Protein AF-A0A9P6QVS9-F1 (afdb_monomer_lite)

pLDDT: mean 93.88, std 11.65, range [39.88, 98.5]

Organism: NCBI:txid64522

Radius of gyration: 14.61 Å; chains: 1; bounding box: 27×33×33 Å

Structure (mmCIF, N/CA/C/O backbone):
data_AF-A0A9P6QVS9-F1
#
_entry.id   AF-A0A9P6QVS9-F1
#
loop_
_atom_site.group_PDB
_atom_site.id
_atom_site.type_symbol
_atom_site.label_atom_id
_atom_site.label_alt_id
_atom_site.label_comp_id
_atom_site.label_asym_id
_atom_site.label_entity_id
_atom_site.label_seq_id
_atom_site.pdbx_PDB_ins_code
_atom_site.Cartn_x
_atom_site.Cartn_y
_atom_site.Cartn_z
_atom_site.occupancy
_atom_site.B_iso_or_equiv
_atom_site.auth_seq_id
_atom_site.auth_comp_id
_atom_site.auth_asym_id
_atom_site.auth_atom_id
_atom_site.pdbx_PDB_model_num
ATOM 1 N N . GLY A 1 1 ? 2.990 -3.691 -5.166 1.00 95.31 1 GLY A N 1
ATOM 2 C CA . GLY A 1 1 ? 4.055 -3.983 -4.182 1.00 95.31 1 GLY A CA 1
ATOM 3 C C . GLY A 1 1 ? 5.361 -3.342 -4.615 1.00 95.31 1 GLY A C 1
ATOM 4 O O . GLY A 1 1 ? 5.322 -2.384 -5.376 1.00 95.31 1 GLY A O 1
ATOM 5 N N . THR A 1 2 ? 6.515 -3.823 -4.143 1.00 97.88 2 THR A N 1
ATOM 6 C CA . THR A 1 2 ? 7.834 -3.252 -4.508 1.00 97.88 2 THR A CA 1
ATOM 7 C C . THR A 1 2 ? 8.251 -3.569 -5.948 1.00 97.88 2 THR A C 1
ATOM 9 O O . THR A 1 2 ? 9.066 -2.848 -6.517 1.00 97.88 2 THR A O 1
ATOM 12 N N . GLY A 1 3 ? 7.661 -4.605 -6.557 1.00 97.88 3 GLY A N 1
ATOM 13 C CA . GLY A 1 3 ? 7.830 -4.962 -7.971 1.00 97.88 3 GLY A CA 1
ATOM 14 C C . GLY A 1 3 ? 6.891 -4.212 -8.921 1.00 97.88 3 GLY A C 1
ATOM 15 O O . GLY A 1 3 ? 6.823 -4.535 -10.105 1.00 97.88 3 GLY A O 1
ATOM 16 N N . ASP A 1 4 ? 6.130 -3.237 -8.422 1.00 98.12 4 ASP A N 1
ATOM 17 C CA . ASP A 1 4 ? 5.208 -2.451 -9.233 1.00 98.12 4 ASP A CA 1
ATOM 18 C C . ASP A 1 4 ? 5.970 -1.474 -10.140 1.00 98.12 4 ASP A C 1
ATOM 20 O O . ASP A 1 4 ? 6.693 -0.589 -9.677 1.00 98.12 4 ASP A O 1
ATOM 24 N N . ARG A 1 5 ? 5.779 -1.612 -11.457 1.00 97.31 5 ARG A N 1
ATOM 25 C CA . ARG A 1 5 ? 6.417 -0.754 -12.467 1.00 97.31 5 ARG A CA 1
ATOM 26 C C . ARG A 1 5 ? 6.046 0.727 -12.343 1.00 97.31 5 ARG A C 1
ATOM 28 O O . ARG A 1 5 ? 6.769 1.563 -12.865 1.00 97.31 5 ARG A O 1
ATOM 35 N N . PHE A 1 6 ? 4.935 1.043 -11.684 1.00 97.56 6 PHE A N 1
ATOM 36 C CA . PHE A 1 6 ? 4.438 2.405 -11.503 1.00 97.56 6 PHE A CA 1
ATOM 37 C C . PHE A 1 6 ? 4.914 3.045 -10.193 1.00 97.56 6 PHE A C 1
ATOM 39 O O . PHE A 1 6 ? 4.672 4.232 -9.966 1.00 97.56 6 PHE A O 1
ATOM 46 N N . LEU A 1 7 ? 5.597 2.284 -9.326 1.00 96.38 7 LEU A N 1
ATOM 47 C CA . LEU A 1 7 ? 5.961 2.711 -7.973 1.00 96.38 7 LEU A CA 1
ATOM 48 C C . LEU A 1 7 ? 6.763 4.013 -7.941 1.00 96.38 7 LEU A C 1
ATOM 50 O O . LEU A 1 7 ? 6.506 4.863 -7.094 1.00 96.38 7 LEU A O 1
ATOM 54 N N . LYS A 1 8 ? 7.721 4.164 -8.859 1.00 93.31 8 LYS A N 1
ATOM 55 C CA . LYS A 1 8 ? 8.623 5.322 -8.890 1.00 93.31 8 LYS A CA 1
ATOM 56 C C . LYS A 1 8 ? 8.004 6.549 -9.550 1.00 93.31 8 LYS A C 1
ATOM 58 O O . LYS A 1 8 ? 8.218 7.652 -9.067 1.00 93.31 8 LYS A O 1
ATOM 63 N N . ASP A 1 9 ? 7.243 6.346 -10.622 1.00 95.56 9 ASP A N 1
ATOM 64 C CA . ASP A 1 9 ? 6.871 7.439 -11.526 1.00 95.56 9 ASP A CA 1
ATOM 65 C C . ASP A 1 9 ? 5.418 7.906 -11.357 1.00 95.56 9 ASP A C 1
ATOM 67 O O . ASP A 1 9 ? 5.064 8.979 -11.841 1.00 95.56 9 ASP A O 1
ATOM 71 N N . ASN A 1 10 ? 4.552 7.112 -10.709 1.00 97.75 10 ASN A N 1
ATOM 72 C CA . ASN A 1 10 ? 3.113 7.400 -10.668 1.00 97.75 10 ASN A CA 1
ATOM 73 C C . ASN A 1 10 ? 2.433 7.179 -9.313 1.00 97.75 10 ASN A C 1
ATOM 75 O O . ASN A 1 10 ? 1.383 7.771 -9.082 1.00 97.75 10 ASN A O 1
ATOM 79 N N . LEU A 1 11 ? 2.953 6.311 -8.438 1.00 97.00 11 LEU A N 1
ATOM 80 C CA . LEU A 1 11 ? 2.230 5.955 -7.208 1.00 97.00 11 LEU A CA 1
ATOM 81 C C . LEU A 1 11 ? 2.373 6.976 -6.074 1.00 97.00 11 LEU A C 1
ATOM 83 O O . LEU A 1 11 ? 1.537 6.966 -5.174 1.00 97.00 11 LEU A O 1
ATOM 87 N N . HIS A 1 12 ? 3.415 7.817 -6.084 1.00 96.94 12 HIS A N 1
ATOM 88 C CA . HIS A 1 12 ? 3.648 8.847 -5.056 1.00 96.94 12 HIS A CA 1
ATOM 89 C C . HIS A 1 12 ? 3.596 8.312 -3.610 1.00 96.94 12 HIS A C 1
ATOM 91 O O . HIS A 1 12 ? 3.225 9.010 -2.669 1.00 96.94 12 HIS A O 1
ATOM 97 N N . THR A 1 13 ? 3.952 7.037 -3.408 1.00 96.94 13 THR A N 1
ATOM 98 C CA . THR A 1 13 ? 3.839 6.388 -2.092 1.00 96.94 13 THR A CA 1
ATOM 99 C C . THR A 1 13 ? 4.820 6.980 -1.080 1.00 96.94 13 THR A C 1
ATOM 101 O O . THR A 1 13 ? 4.490 7.068 0.097 1.00 96.94 13 THR A O 1
ATOM 104 N N . ALA A 1 14 ? 6.001 7.418 -1.531 1.00 96.06 14 ALA A N 1
ATOM 105 C CA . ALA A 1 14 ? 6.969 8.113 -0.683 1.00 96.06 14 ALA A CA 1
ATOM 106 C C . ALA A 1 14 ? 6.420 9.460 -0.184 1.00 96.06 14 ALA A C 1
ATOM 108 O O . ALA A 1 14 ? 6.473 9.715 1.015 1.00 96.06 14 ALA A O 1
ATOM 109 N N . ASP A 1 15 ? 5.809 10.247 -1.075 1.00 97.81 15 ASP A N 1
ATOM 110 C CA . ASP A 1 15 ? 5.204 11.544 -0.745 1.00 97.81 15 ASP A CA 1
ATOM 111 C C . ASP A 1 15 ? 4.094 11.385 0.314 1.00 97.81 15 ASP A C 1
ATOM 113 O O . ASP A 1 15 ? 4.004 12.165 1.260 1.00 97.81 15 A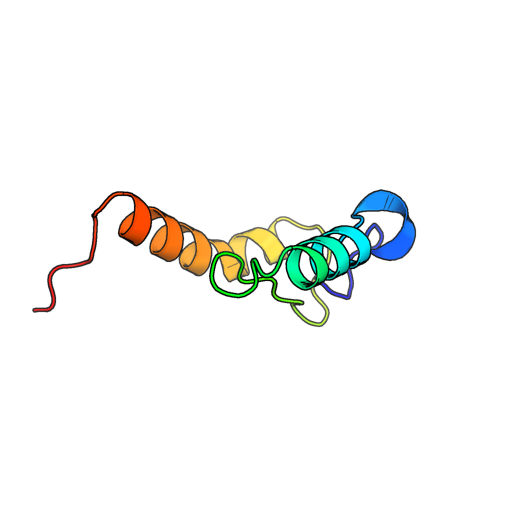SP A O 1
ATOM 117 N N . LEU A 1 16 ? 3.275 10.326 0.205 1.00 97.69 16 LEU A N 1
ATOM 118 C CA . LEU A 1 16 ? 2.260 10.000 1.213 1.00 97.69 16 LEU A CA 1
ATOM 119 C C . LEU A 1 16 ? 2.877 9.648 2.576 1.00 97.69 16 LEU A C 1
ATOM 121 O O . LEU A 1 16 ? 2.352 10.073 3.604 1.00 97.69 16 LEU A O 1
ATOM 125 N N . ILE A 1 17 ? 3.956 8.858 2.601 1.00 97.62 17 ILE A N 1
ATOM 126 C CA . ILE A 1 17 ? 4.641 8.485 3.851 1.00 97.62 17 ILE A CA 1
ATOM 127 C C . ILE A 1 17 ? 5.217 9.731 4.523 1.00 97.62 17 ILE A C 1
ATOM 129 O O . ILE A 1 17 ? 4.973 9.941 5.709 1.00 97.62 17 ILE A O 1
ATOM 133 N N . GLU A 1 18 ? 5.920 10.571 3.763 1.00 98.19 18 GLU A N 1
ATOM 134 C CA . GLU A 1 18 ? 6.493 11.816 4.270 1.00 98.19 18 GLU A CA 1
ATOM 135 C C . GLU A 1 18 ? 5.407 12.730 4.853 1.00 98.19 18 GLU A C 1
ATOM 137 O O . GLU A 1 18 ? 5.548 13.219 5.973 1.00 98.19 18 GLU A O 1
ATOM 142 N N . PHE A 1 19 ? 4.282 12.896 4.151 1.00 98.25 19 PHE A N 1
ATOM 143 C CA . PHE A 1 19 ? 3.148 13.674 4.650 1.00 98.25 19 PHE A CA 1
ATOM 144 C C . PHE A 1 19 ? 2.588 13.120 5.970 1.00 98.25 19 PHE A C 1
ATOM 146 O O . PHE A 1 19 ? 2.372 13.866 6.923 1.00 98.25 19 PHE A O 1
ATOM 153 N N . VAL A 1 20 ? 2.377 11.802 6.057 1.00 98.38 20 VAL A N 1
ATOM 154 C CA . VAL A 1 20 ? 1.878 11.149 7.280 1.00 98.38 20 VAL A CA 1
ATOM 155 C C . VAL A 1 20 ? 2.830 11.368 8.459 1.00 98.38 20 VAL A C 1
ATOM 157 O O . VAL A 1 20 ? 2.370 11.556 9.587 1.00 98.38 20 VAL A O 1
ATOM 160 N N . GLU A 1 21 ? 4.141 11.348 8.213 1.00 97.81 21 GLU A N 1
ATOM 161 C CA . GLU A 1 21 ? 5.153 11.615 9.233 1.00 97.81 21 GLU A CA 1
ATOM 162 C C . GLU A 1 21 ? 5.147 13.077 9.690 1.00 97.81 21 GLU A C 1
ATOM 164 O O . GLU A 1 21 ? 5.142 13.329 10.898 1.00 97.81 21 GLU A O 1
ATOM 169 N N . GLN A 1 22 ? 5.107 14.023 8.747 1.00 98.38 22 GLN A N 1
ATOM 170 C CA . GLN A 1 22 ? 5.100 15.463 9.023 1.00 98.38 22 GLN A CA 1
ATOM 171 C C . GLN A 1 22 ? 3.871 15.897 9.832 1.00 98.38 22 GLN A C 1
ATOM 173 O O . GLN A 1 22 ? 3.993 16.703 10.753 1.00 98.38 22 GLN A O 1
ATOM 178 N N . GLU A 1 23 ? 2.708 15.314 9.543 1.00 98.44 23 GLU A N 1
ATOM 179 C CA . GLU A 1 23 ? 1.441 15.654 10.202 1.00 98.44 23 GLU A CA 1
ATOM 180 C C . GLU A 1 23 ? 1.175 14.852 11.488 1.00 98.44 23 GLU A C 1
ATOM 182 O O . GLU A 1 23 ? 0.138 15.020 12.134 1.00 98.44 23 GLU A O 1
ATOM 187 N N . GLY A 1 24 ? 2.081 13.955 11.888 1.00 97.69 24 GLY A N 1
ATOM 188 C CA . GLY A 1 24 ? 1.902 13.151 13.101 1.00 97.69 24 GLY A CA 1
ATOM 189 C C . GLY A 1 24 ? 0.750 12.134 13.008 1.00 97.69 24 GLY A C 1
ATOM 190 O O . GLY A 1 24 ? 0.122 11.794 14.016 1.00 97.69 24 GLY A O 1
ATOM 191 N N . LEU A 1 25 ? 0.431 11.657 11.800 1.00 98.00 25 LEU A N 1
ATOM 192 C CA . LEU A 1 25 ? -0.714 10.782 11.517 1.00 98.00 25 LEU A CA 1
ATOM 193 C C . LEU A 1 25 ? -0.367 9.285 11.571 1.00 98.00 25 LEU A C 1
ATOM 195 O O . LEU A 1 25 ? -1.183 8.451 11.174 1.00 98.00 25 LEU A O 1
ATOM 199 N N . GLN A 1 26 ? 0.806 8.904 12.084 1.00 96.75 26 GLN A N 1
ATOM 200 C CA . GLN A 1 26 ? 1.300 7.517 12.055 1.00 96.75 26 GLN A CA 1
ATOM 201 C C . GLN A 1 26 ? 0.365 6.518 12.761 1.00 96.75 26 GLN A C 1
ATOM 203 O O . GLN A 1 26 ? 0.342 5.343 12.413 1.00 96.75 26 GLN A O 1
ATOM 208 N N . ASN A 1 27 ? -0.445 6.971 13.724 1.00 95.88 27 ASN A N 1
ATOM 209 C CA . ASN A 1 27 ? -1.424 6.122 14.417 1.00 95.88 27 ASN A CA 1
ATOM 210 C C . ASN A 1 27 ? -2.726 5.904 13.622 1.00 95.88 27 ASN A C 1
ATOM 212 O O . ASN A 1 27 ? -3.548 5.078 14.009 1.00 95.88 27 ASN A O 1
ATOM 216 N N . GLN A 1 28 ? -2.941 6.668 12.549 1.00 96.06 28 GLN A N 1
ATOM 217 C CA . GLN A 1 28 ? -4.144 6.617 11.710 1.00 96.06 28 GLN A CA 1
ATOM 218 C C . GLN A 1 28 ? -3.889 5.906 10.377 1.00 96.06 28 GLN A C 1
ATOM 220 O O . GLN A 1 28 ? -4.826 5.422 9.747 1.00 96.06 28 GLN A O 1
ATOM 225 N N . PHE A 1 29 ? -2.625 5.810 9.959 1.00 97.12 29 PHE A N 1
ATOM 226 C CA . PHE A 1 29 ? -2.222 5.193 8.703 1.00 97.12 29 PHE A CA 1
ATOM 227 C C . PHE A 1 29 ? -1.376 3.947 8.951 1.00 97.12 29 PHE A C 1
ATOM 229 O O . PHE A 1 29 ? -0.435 3.949 9.734 1.00 97.12 29 PHE A O 1
ATOM 236 N N . THR A 1 30 ? -1.676 2.869 8.229 1.00 96.12 30 THR A N 1
ATOM 237 C CA . THR A 1 30 ? -0.818 1.680 8.155 1.00 96.12 30 THR A CA 1
ATOM 238 C C . THR A 1 30 ? -0.421 1.465 6.702 1.00 96.12 30 THR A C 1
ATOM 240 O O . THR A 1 30 ? -1.176 0.891 5.918 1.00 96.12 30 THR A O 1
ATOM 243 N N . ILE A 1 31 ? 0.763 1.951 6.333 1.00 96.88 31 ILE A N 1
ATOM 244 C CA . ILE A 1 31 ? 1.310 1.841 4.977 1.00 96.88 31 ILE A CA 1
ATOM 245 C C . ILE A 1 31 ? 2.287 0.662 4.953 1.00 96.88 31 ILE A C 1
ATOM 247 O O . ILE A 1 31 ? 3.209 0.601 5.764 1.00 96.88 31 ILE A O 1
ATOM 251 N N . ARG A 1 32 ? 2.079 -0.302 4.046 1.00 97.19 32 ARG A N 1
ATOM 252 C CA . ARG A 1 32 ? 2.895 -1.525 3.942 1.00 97.19 32 ARG A CA 1
ATOM 253 C C . ARG A 1 32 ? 3.431 -1.707 2.527 1.00 97.19 32 ARG A C 1
ATOM 255 O O . ARG A 1 32 ? 2.655 -1.755 1.576 1.00 97.19 32 ARG A O 1
ATOM 262 N N . TYR A 1 33 ? 4.739 -1.908 2.402 1.00 97.69 33 TYR A N 1
ATOM 263 C CA . TYR A 1 33 ? 5.344 -2.405 1.169 1.00 97.69 33 TYR A CA 1
ATOM 264 C C . TYR A 1 33 ? 5.288 -3.932 1.137 1.00 97.69 33 TYR A C 1
ATOM 266 O O . TYR A 1 33 ? 5.696 -4.590 2.088 1.00 97.69 33 TYR A O 1
ATOM 274 N N . GLN A 1 34 ? 4.784 -4.486 0.035 1.00 98.12 34 GLN A N 1
ATOM 275 C CA . GLN A 1 34 ? 4.706 -5.932 -0.183 1.00 98.12 34 GLN A CA 1
ATOM 276 C C . GLN A 1 34 ? 5.758 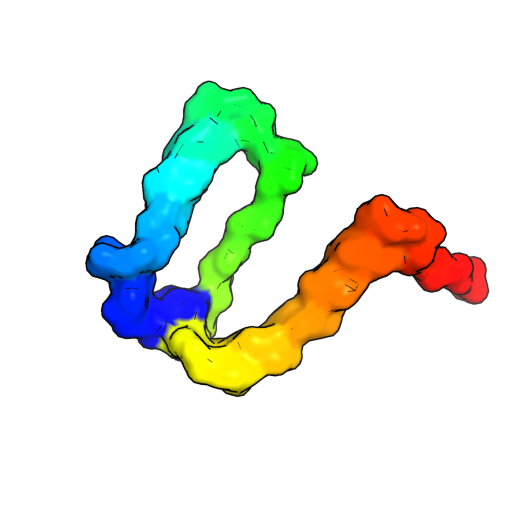-6.338 -1.207 1.00 98.12 34 GLN A C 1
ATOM 278 O O . GLN A 1 34 ? 5.680 -5.919 -2.369 1.00 98.12 34 GLN A O 1
ATOM 283 N N . ASP A 1 35 ? 6.756 -7.096 -0.758 1.00 98.31 35 ASP A N 1
ATOM 284 C CA . ASP A 1 35 ? 7.956 -7.354 -1.546 1.00 98.31 35 ASP A CA 1
ATOM 285 C C . ASP A 1 35 ? 7.686 -8.239 -2.771 1.00 98.31 35 ASP A C 1
ATOM 287 O O . ASP A 1 35 ? 6.946 -9.216 -2.692 1.00 98.31 35 ASP A O 1
ATOM 291 N N . GLY A 1 36 ? 8.242 -7.870 -3.925 1.00 97.56 36 GLY A N 1
ATOM 292 C CA . GLY A 1 36 ? 8.129 -8.617 -5.181 1.00 97.56 36 GLY A CA 1
ATOM 293 C C . GLY A 1 36 ? 6.767 -8.546 -5.884 1.00 97.56 36 GLY A C 1
ATOM 294 O O . GLY A 1 36 ? 6.672 -8.935 -7.045 1.00 97.56 36 GLY A O 1
ATOM 295 N N . TYR A 1 37 ? 5.720 -8.021 -5.240 1.00 98.50 37 TYR A N 1
ATOM 296 C CA . TYR A 1 37 ? 4.392 -7.924 -5.852 1.00 98.50 37 TYR A CA 1
ATOM 297 C C . TYR A 1 37 ? 4.293 -6.780 -6.865 1.00 98.50 37 TYR A C 1
ATOM 299 O O . TYR A 1 37 ? 4.682 -5.643 -6.575 1.00 98.50 37 TYR A O 1
ATOM 307 N N . ASP A 1 38 ? 3.690 -7.075 -8.013 1.00 97.88 38 ASP A N 1
ATOM 308 C CA . ASP A 1 38 ? 3.436 -6.142 -9.111 1.00 97.88 38 ASP A CA 1
ATOM 309 C C . ASP A 1 38 ? 2.098 -5.381 -8.947 1.00 97.88 38 ASP A C 1
ATOM 311 O O . ASP A 1 38 ? 1.614 -5.201 -7.825 1.00 97.88 38 ASP A O 1
ATOM 315 N N . HIS A 1 39 ? 1.533 -4.883 -10.058 1.00 97.94 39 HIS A N 1
ATOM 316 C CA . HIS A 1 39 ? 0.261 -4.142 -10.121 1.00 97.94 39 HIS A CA 1
ATOM 317 C C . HIS A 1 39 ? -0.942 -5.023 -10.522 1.00 97.94 39 HIS A C 1
ATOM 319 O O . HIS A 1 39 ? -2.006 -4.521 -10.884 1.00 97.94 39 HIS A O 1
ATOM 325 N N . GLY A 1 40 ? -0.772 -6.346 -10.566 1.00 98.00 40 GLY A N 1
ATOM 326 C CA . GLY A 1 40 ? -1.797 -7.261 -11.051 1.00 98.00 40 GLY A CA 1
ATOM 327 C C . GLY A 1 40 ? -2.894 -7.558 -10.028 1.00 98.00 40 GLY A C 1
ATOM 328 O O . GLY A 1 40 ? -2.755 -7.344 -8.823 1.00 98.00 40 GLY A O 1
ATOM 329 N N . TYR A 1 41 ? -3.980 -8.173 -10.500 1.00 98.31 41 TYR A N 1
ATOM 330 C CA . TYR A 1 41 ? -5.038 -8.685 -9.620 1.00 98.31 41 TYR A CA 1
ATOM 331 C C . TYR A 1 41 ? -4.552 -9.764 -8.653 1.00 98.31 41 TYR A C 1
ATOM 333 O O . TYR A 1 41 ? -5.147 -9.917 -7.592 1.00 98.31 41 TYR A O 1
ATOM 341 N N . PHE A 1 42 ? -3.469 -10.477 -8.980 1.00 98.12 42 PHE A N 1
ATOM 342 C CA . PHE A 1 42 ? -2.845 -11.407 -8.045 1.00 98.12 42 PHE A CA 1
ATOM 343 C C . PHE A 1 42 ? -2.441 -10.680 -6.757 1.00 98.12 42 PHE A C 1
ATOM 345 O O . PHE A 1 42 ? -2.957 -11.028 -5.700 1.00 98.12 42 PHE A O 1
ATOM 352 N N . PHE A 1 43 ? -1.657 -9.598 -6.862 1.00 98.50 43 PHE A N 1
ATOM 353 C CA . PHE A 1 43 ? -1.280 -8.750 -5.727 1.00 98.50 43 PHE A CA 1
ATOM 354 C C . PHE A 1 43 ? -2.495 -8.285 -4.917 1.00 98.50 43 PHE A C 1
ATOM 356 O O . PHE A 1 43 ? -2.534 -8.469 -3.702 1.00 98.50 43 PHE A O 1
ATOM 363 N N . ILE A 1 44 ? -3.504 -7.734 -5.595 1.00 98.12 44 ILE A N 1
ATOM 364 C CA . ILE A 1 44 ? -4.725 -7.236 -4.947 1.00 98.12 44 ILE A CA 1
ATOM 365 C C . ILE A 1 44 ? -5.422 -8.364 -4.176 1.00 98.12 44 ILE A C 1
ATOM 367 O O . ILE A 1 44 ? -5.726 -8.216 -2.995 1.00 98.12 44 ILE A O 1
ATOM 371 N N . SER A 1 45 ? -5.650 -9.505 -4.829 1.00 98.25 45 SER A N 1
ATOM 372 C CA . SER A 1 45 ? -6.372 -10.634 -4.240 1.00 98.25 45 SER A CA 1
ATOM 373 C C . SER A 1 45 ? -5.631 -11.280 -3.069 1.00 98.25 45 SER A C 1
ATOM 375 O O . SER A 1 45 ? -6.280 -11.697 -2.114 1.00 98.25 45 SER A O 1
ATOM 377 N N . THR A 1 46 ? -4.292 -11.306 -3.090 1.00 98.44 46 THR A N 1
ATOM 378 C CA . THR A 1 46 ? -3.474 -11.858 -2.000 1.00 98.44 46 THR A CA 1
ATOM 379 C C . THR A 1 46 ? -3.714 -11.132 -0.679 1.00 98.44 46 THR A C 1
ATOM 381 O O . THR A 1 46 ? -3.769 -11.775 0.365 1.00 98.44 46 THR A O 1
ATOM 384 N N . PHE A 1 47 ? -3.882 -9.808 -0.717 1.00 98.12 47 PHE A N 1
ATOM 385 C CA . PHE A 1 47 ? -4.044 -8.985 0.486 1.00 98.12 47 PHE A CA 1
ATOM 386 C C . PHE A 1 47 ? -5.478 -8.488 0.701 1.00 98.12 47 PHE A C 1
ATOM 388 O O . PHE A 1 47 ? -5.736 -7.787 1.676 1.00 98.12 47 PHE A O 1
ATOM 395 N N . ALA A 1 48 ? -6.427 -8.857 -0.164 1.00 98.06 48 ALA A N 1
ATOM 396 C CA . ALA A 1 48 ? -7.810 -8.387 -0.088 1.00 98.06 48 ALA A CA 1
ATOM 397 C C . ALA A 1 48 ? -8.477 -8.694 1.265 1.00 98.06 48 ALA A C 1
ATOM 399 O O . ALA A 1 48 ? -9.208 -7.850 1.781 1.00 98.06 48 ALA A O 1
ATOM 400 N N . ASN A 1 49 ? -8.187 -9.851 1.872 1.00 97.56 49 ASN A N 1
ATOM 401 C CA . ASN A 1 49 ? -8.733 -10.215 3.185 1.00 97.56 49 ASN A CA 1
ATOM 402 C C . ASN A 1 49 ? -8.303 -9.237 4.290 1.00 97.56 49 ASN A C 1
ATOM 404 O O . ASN A 1 49 ? -9.151 -8.811 5.068 1.00 97.56 49 ASN A O 1
ATOM 408 N N . ASP A 1 50 ? -7.038 -8.795 4.307 1.00 97.31 50 ASP A N 1
ATOM 409 C CA . ASP A 1 50 ? -6.558 -7.799 5.279 1.00 97.31 50 ASP A CA 1
ATOM 410 C C . ASP A 1 50 ? -7.373 -6.495 5.187 1.00 97.31 50 ASP A C 1
ATOM 412 O O . ASP A 1 50 ? -7.701 -5.875 6.202 1.00 97.31 50 ASP A O 1
ATOM 416 N N . HIS A 1 51 ? -7.715 -6.074 3.963 1.00 96.81 51 HIS A N 1
ATOM 417 C CA . HIS A 1 51 ? -8.526 -4.878 3.722 1.00 96.81 51 HIS A CA 1
ATOM 418 C C . 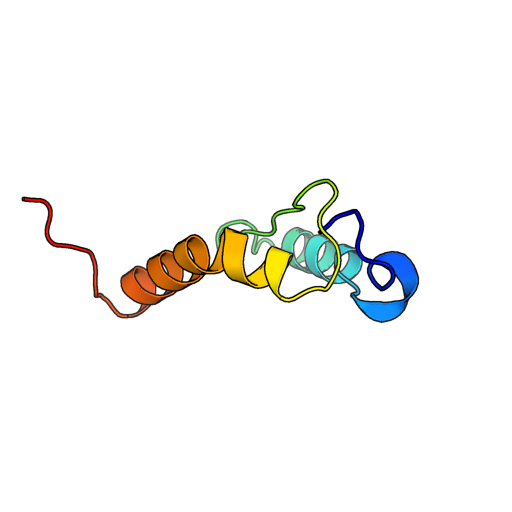HIS A 1 51 ? -9.982 -5.076 4.152 1.00 96.81 51 HIS A C 1
ATOM 420 O O . HIS A 1 51 ? -10.564 -4.180 4.765 1.00 96.81 51 HIS A O 1
ATOM 426 N N . VAL A 1 52 ? -10.567 -6.242 3.865 1.00 97.12 52 VAL A N 1
ATOM 427 C CA . VAL A 1 52 ? -11.919 -6.587 4.323 1.00 97.12 52 VAL A CA 1
ATOM 428 C C . VAL A 1 52 ? -11.988 -6.555 5.848 1.00 97.12 52 VAL A C 1
ATOM 430 O O . VAL A 1 52 ? -12.878 -5.904 6.389 1.00 97.12 52 VAL A O 1
ATOM 433 N N . ASP A 1 53 ? -11.023 -7.155 6.545 1.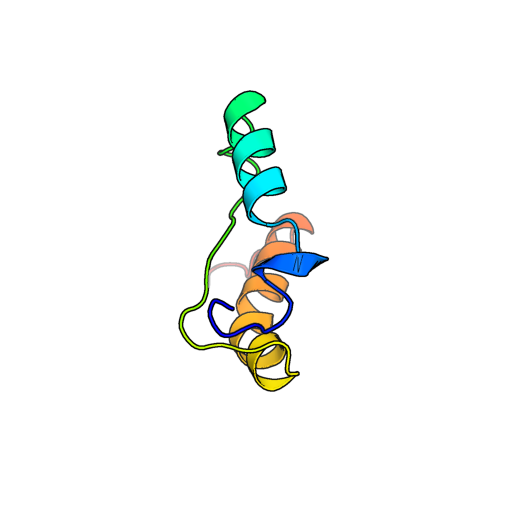00 96.25 53 ASP A N 1
ATOM 434 C CA . ASP A 1 53 ? -10.972 -7.164 8.010 1.00 96.25 53 ASP A CA 1
ATOM 435 C C . ASP A 1 53 ? -10.779 -5.760 8.598 1.00 96.25 53 ASP A C 1
ATOM 437 O O . ASP 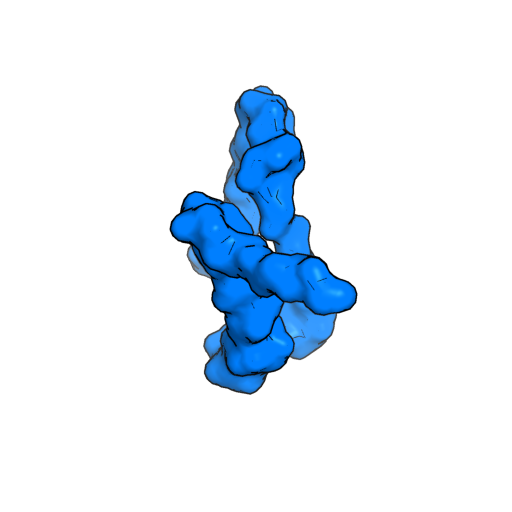A 1 53 ? -11.392 -5.411 9.612 1.00 96.25 53 ASP A O 1
ATOM 441 N N . HIS A 1 54 ? -9.945 -4.929 7.966 1.00 95.50 54 HIS A N 1
ATOM 442 C CA . HIS A 1 54 ? -9.782 -3.526 8.344 1.00 95.50 54 HIS A CA 1
ATOM 443 C C . HIS A 1 54 ? -11.113 -2.763 8.248 1.00 95.50 54 HIS A C 1
ATOM 445 O O . HIS A 1 54 ? -11.522 -2.101 9.206 1.00 95.50 54 HIS A O 1
ATOM 451 N N . HIS A 1 55 ? -11.824 -2.896 7.125 1.00 96.19 55 HIS A N 1
ATOM 452 C CA . HIS A 1 55 ? -13.108 -2.228 6.927 1.00 96.19 55 HIS A CA 1
ATOM 453 C C . HIS A 1 55 ? -14.216 -2.796 7.814 1.00 96.19 55 HIS A C 1
ATOM 455 O O . HIS A 1 55 ? -15.013 -2.024 8.339 1.00 96.19 55 HIS A O 1
ATOM 461 N N . ALA A 1 56 ? -14.248 -4.109 8.046 1.00 96.75 56 ALA A N 1
ATOM 462 C CA . ALA A 1 56 ? -15.196 -4.734 8.960 1.00 96.75 56 ALA A CA 1
ATOM 463 C C . ALA A 1 56 ? -15.082 -4.122 10.365 1.00 96.75 56 ALA A C 1
ATOM 465 O O . ALA A 1 56 ? -16.081 -3.664 10.917 1.00 96.75 56 ALA A O 1
ATOM 466 N N . LYS A 1 57 ? -13.859 -3.989 10.899 1.00 94.25 57 LYS A N 1
ATOM 467 C CA . LYS A 1 57 ? -13.609 -3.314 12.186 1.00 94.25 57 LYS A CA 1
ATOM 468 C C . LYS A 1 57 ? -14.098 -1.864 12.184 1.00 94.25 57 LYS A C 1
ATOM 470 O O . LYS A 1 57 ? -14.788 -1.463 13.116 1.00 94.25 57 LYS A O 1
ATOM 475 N N . ALA A 1 58 ? -13.781 -1.096 11.140 1.00 94.12 58 ALA A N 1
ATOM 476 C CA . ALA A 1 58 ? -14.202 0.303 11.019 1.00 94.12 58 ALA A CA 1
ATOM 477 C C . ALA A 1 58 ? -15.731 0.467 10.920 1.00 94.12 58 ALA A C 1
ATOM 479 O O . ALA A 1 58 ? -16.280 1.459 11.392 1.00 94.12 58 ALA A O 1
ATOM 480 N N . LEU A 1 59 ? -16.423 -0.522 10.349 1.00 96.81 59 LEU A N 1
ATOM 481 C CA . LEU A 1 59 ? -17.884 -0.578 10.252 1.00 96.81 59 LEU A CA 1
ATOM 482 C C . LEU A 1 59 ? -18.559 -1.155 11.511 1.00 96.81 59 LEU A C 1
ATOM 484 O O . LEU A 1 59 ? -19.776 -1.320 11.525 1.00 96.81 59 LEU A O 1
ATOM 488 N N . GLY A 1 60 ? -17.799 -1.475 12.565 1.00 94.56 60 GLY A N 1
ATOM 489 C CA . GLY A 1 60 ? -18.330 -2.065 13.800 1.00 94.56 60 GLY A CA 1
ATOM 490 C C . GLY A 1 60 ? -18.665 -3.557 13.694 1.00 94.56 60 GLY A C 1
ATOM 491 O O . GLY A 1 60 ? -19.310 -4.113 14.579 1.00 94.56 60 GLY A O 1
ATOM 492 N N . LEU A 1 61 ? -18.211 -4.221 12.632 1.00 90.25 61 LEU A N 1
ATOM 493 C CA . LEU A 1 61 ? -18.332 -5.657 12.400 1.00 90.25 61 LEU A CA 1
ATOM 494 C C . LEU A 1 61 ? -17.076 -6.370 12.921 1.00 90.25 61 LEU A C 1
ATOM 496 O O . LEU A 1 61 ? -16.317 -6.968 12.162 1.00 90.25 61 LEU A O 1
ATOM 500 N N . THR A 1 62 ? -16.798 -6.296 14.220 1.00 70.56 62 THR A N 1
ATOM 501 C CA . THR A 1 62 ? -15.815 -7.215 14.808 1.00 70.56 62 THR A CA 1
ATOM 502 C C . THR A 1 62 ? -16.484 -8.571 14.957 1.00 70.56 62 THR A C 1
ATOM 504 O O . THR A 1 62 ? -17.515 -8.653 15.625 1.00 70.56 62 THR A O 1
ATOM 507 N N . LEU A 1 63 ? -15.916 -9.617 14.339 1.00 62.81 63 LEU A N 1
ATOM 508 C CA . LEU A 1 63 ? -16.292 -11.006 14.612 1.00 62.81 63 LEU A CA 1
ATOM 509 C C . LEU A 1 63 ? -16.387 -11.157 16.129 1.00 62.81 63 LEU A C 1
ATOM 511 O O . LEU A 1 63 ? -15.389 -10.972 16.825 1.00 62.81 63 LEU A O 1
ATOM 515 N N . ALA A 1 64 ? -17.595 -11.398 16.636 1.00 52.47 64 ALA A N 1
ATOM 516 C CA . ALA A 1 64 ? -17.781 -11.701 18.038 1.00 52.47 64 ALA A CA 1
ATOM 517 C C . ALA A 1 64 ? -16.886 -12.904 18.339 1.00 52.47 64 ALA A C 1
ATOM 519 O O . ALA A 1 64 ? -17.105 -13.984 17.779 1.00 52.47 64 ALA A O 1
ATOM 520 N N . SER A 1 65 ? -15.850 -12.679 19.152 1.00 48.47 65 SER A N 1
ATOM 521 C CA . SER A 1 65 ? -15.024 -13.741 19.706 1.00 48.47 65 SER A CA 1
ATOM 522 C C . SER A 1 65 ? -15.971 -14.786 20.286 1.00 48.47 65 SER A C 1
ATOM 524 O O . SER A 1 65 ? -16.709 -14.489 21.227 1.00 48.47 65 SER A O 1
ATOM 526 N N . HIS A 1 66 ? -16.015 -15.954 19.652 1.00 39.88 66 HIS A N 1
ATOM 527 C CA . HIS A 1 66 ? -16.473 -17.165 20.315 1.00 39.88 66 HIS A CA 1
ATOM 528 C C . HIS A 1 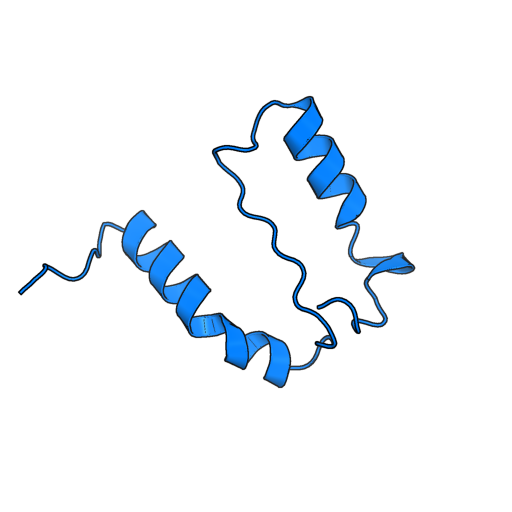66 ? -15.357 -17.636 21.243 1.00 39.88 66 HIS A C 1
ATOM 530 O O . HIS A 1 66 ? -14.176 -17.514 20.835 1.00 39.88 66 HIS A O 1
#

InterPro domains:
  IPR014186 S-formylglutathione hydrolase [PTHR10061] (1-60)
  IPR029058 Alpha/Beta hydrolase fold [G3DSA:3.40.50.1820] (1-62)
  IPR029058 Alpha/Beta hydrolase fold [SSF53474] (1-60)

Foldseek 3Di:
DVLEPCVPPHPCLVVVVVVCVVVVVVVVDDDDDDPPDYPDVVNCVVCVVVVVQVVCVVVVNDPPDD

Sequence (66 aa):
GTGDRFLKDNLHTADLIEFVEQEGLQNQFTIRYQDGYDHGYFFISTFANDHVDHHAKALGLTLASH

Secondary structure (DSSP, 8-state):
-TT-TTTTTT--HHHHHHHHHHTT-TTT------TT--SSHHHHHHHHHHHHHHHHHHTT------